Protein AF-X1D6N9-F1 (afdb_monomer)

InterPro domains:
  IPR013785 Aldolase-type TIM barrel [G3DSA:3.20.20.70] (2-68)

Sequence (69 aa):
VSRELAELEMTYQGNVQDGTVYLGQSIGLIDRVETVKEIIDTIIYDAEKSLTNAFNTIKTSYIEQALEM

Solvent-accessible surface area (backbone atoms only — not comparable to full-atom values): 4197 Å² total; per-residue (Å²): 108,76,64,60,54,52,25,37,50,36,28,78,73,65,38,67,87,83,21,51,81,92,73,63,84,66,56,84,73,63,89,75,92,72,55,74,65,56,53,52,52,48,56,52,52,54,51,53,50,51,52,53,49,53,51,51,53,54,52,49,52,54,52,51,58,65,70,78,106

Foldseek 3Di:
DVVLVVLQVCVVVVNPPSHDDDDDPCVVVDDDDDDPVVVVVVVVVVVVVVVVVVVVVVVVVVVVVVVVD

Structure (mmCIF, N/CA/C/O backbone):
data_AF-X1D6N9-F1
#
_entry.id   AF-X1D6N9-F1
#
loop_
_atom_site.group_PDB
_atom_site.id
_atom_site.type_symbol
_atom_site.label_atom_id
_atom_site.label_alt_id
_atom_site.label_comp_id
_atom_site.label_asym_id
_atom_site.label_entity_id
_atom_site.label_seq_id
_atom_site.pdbx_PDB_ins_code
_atom_site.Cartn_x
_atom_site.Cartn_y
_atom_site.Cartn_z
_atom_site.occupancy
_atom_site.B_iso_or_equiv
_atom_site.auth_seq_id
_atom_site.auth_comp_id
_atom_site.auth_asym_id
_atom_site.auth_atom_id
_atom_site.pdbx_PDB_model_num
ATOM 1 N N . VAL A 1 1 ? 30.573 -1.142 -8.776 1.00 61.72 1 VAL A N 1
ATOM 2 C CA . VAL A 1 1 ? 30.171 0.239 -9.140 1.00 61.72 1 VAL A CA 1
ATOM 3 C C . VAL A 1 1 ? 29.759 0.388 -10.606 1.00 61.72 1 VAL A C 1
ATOM 5 O O . VAL A 1 1 ? 28.567 0.469 -10.839 1.00 61.72 1 VAL A O 1
ATOM 8 N N . SER A 1 2 ? 30.654 0.406 -11.611 1.00 81.69 2 SER A N 1
ATOM 9 C CA . SER A 1 2 ? 30.239 0.694 -13.010 1.00 81.69 2 SER A CA 1
ATOM 10 C C . SER A 1 2 ? 29.289 -0.349 -13.611 1.00 81.69 2 SER A C 1
ATOM 12 O O . SER A 1 2 ? 28.337 0.009 -14.296 1.00 81.69 2 SER A O 1
ATOM 14 N N . ARG A 1 3 ? 29.526 -1.633 -13.324 1.00 86.62 3 ARG A N 1
ATOM 15 C CA . ARG A 1 3 ? 28.696 -2.741 -13.811 1.00 86.62 3 ARG A CA 1
ATOM 16 C C . ARG A 1 3 ? 27.297 -2.761 -13.189 1.00 86.62 3 ARG A C 1
ATOM 18 O O . ARG A 1 3 ? 26.327 -2.872 -13.919 1.00 86.62 3 ARG A O 1
ATOM 25 N N . GLU A 1 4 ? 27.194 -2.595 -11.872 1.00 85.25 4 GLU A N 1
ATOM 26 C CA . GLU A 1 4 ? 25.899 -2.563 -11.170 1.00 85.25 4 GLU A CA 1
ATOM 27 C C . GLU A 1 4 ? 25.033 -1.393 -11.650 1.00 85.25 4 GLU A C 1
ATOM 29 O O . GLU A 1 4 ? 23.837 -1.550 -11.858 1.00 85.25 4 GLU A O 1
ATOM 34 N N . LEU A 1 5 ? 25.642 -0.223 -11.877 1.00 88.75 5 LEU A N 1
ATOM 35 C CA . LEU A 1 5 ? 24.941 0.930 -12.446 1.00 88.75 5 LEU A CA 1
ATOM 36 C C . LEU A 1 5 ? 24.453 0.653 -13.875 1.00 88.75 5 LEU A C 1
ATOM 38 O O . LEU A 1 5 ? 23.335 1.028 -14.209 1.00 88.75 5 LEU A O 1
ATOM 42 N N . ALA A 1 6 ? 25.252 -0.033 -14.697 1.00 89.81 6 ALA A N 1
ATOM 43 C CA . ALA A 1 6 ? 24.835 -0.437 -16.039 1.00 89.81 6 ALA A CA 1
ATOM 44 C C . ALA A 1 6 ? 23.671 -1.445 -16.003 1.00 89.81 6 ALA A C 1
ATOM 46 O O . ALA A 1 6 ? 22.728 -1.321 -16.777 1.00 89.81 6 ALA A O 1
ATOM 47 N N . GLU A 1 7 ? 23.703 -2.407 -15.079 1.00 91.75 7 GLU A N 1
ATOM 48 C CA . GLU A 1 7 ? 22.622 -3.382 -14.884 1.00 91.75 7 GLU A CA 1
ATOM 49 C C . GLU A 1 7 ? 21.323 -2.728 -14.381 1.00 91.75 7 GLU A C 1
ATOM 51 O O . GLU A 1 7 ? 20.237 -3.157 -14.764 1.00 91.75 7 GLU A O 1
ATOM 56 N N . LEU A 1 8 ? 21.408 -1.656 -13.588 1.00 90.44 8 LEU A N 1
ATOM 57 C CA . LEU A 1 8 ? 20.240 -0.862 -13.184 1.00 90.44 8 LEU A CA 1
ATOM 58 C C . LEU A 1 8 ? 19.655 -0.048 -14.339 1.00 90.44 8 LEU A C 1
ATOM 60 O O . LEU A 1 8 ? 18.438 0.001 -14.505 1.00 90.44 8 LEU A O 1
ATOM 64 N N . GLU A 1 9 ? 20.513 0.572 -15.148 1.00 91.62 9 GLU A N 1
ATOM 65 C CA . GLU A 1 9 ? 20.095 1.350 -16.317 1.00 91.62 9 GLU A CA 1
ATOM 66 C C . GLU A 1 9 ? 19.334 0.482 -17.332 1.00 91.62 9 GLU A C 1
ATOM 68 O O . GLU A 1 9 ? 18.315 0.909 -17.873 1.00 91.62 9 GLU A O 1
ATOM 73 N N . MET A 1 10 ? 19.759 -0.773 -17.529 1.00 93.56 10 MET A N 1
ATOM 74 C CA . MET A 1 10 ? 19.033 -1.736 -18.369 1.00 93.56 10 MET A CA 1
ATOM 75 C C . MET A 1 10 ? 17.589 -1.949 -17.891 1.00 93.56 10 MET A C 1
ATOM 77 O O . MET A 1 10 ? 16.664 -1.945 -18.706 1.00 93.56 10 MET A O 1
ATOM 81 N N . THR A 1 11 ? 17.374 -2.059 -16.577 1.00 93.50 11 THR A N 1
ATOM 82 C CA . THR A 1 11 ? 16.032 -2.170 -15.987 1.00 93.50 11 THR A CA 1
ATOM 83 C C . THR A 1 11 ? 15.199 -0.911 -16.210 1.00 93.50 11 THR A C 1
ATOM 85 O O . THR A 1 11 ? 14.020 -1.023 -16.547 1.00 93.50 11 THR A O 1
ATOM 88 N N . TYR A 1 12 ? 15.785 0.287 -16.074 1.00 89.12 12 TYR A N 1
ATOM 89 C CA . TYR A 1 12 ? 15.084 1.551 -16.357 1.00 89.12 12 TYR A CA 1
ATOM 90 C C . TYR A 1 12 ? 14.613 1.648 -17.812 1.00 89.12 12 TYR A C 1
ATOM 92 O O . TYR A 1 12 ? 13.575 2.247 -18.089 1.00 89.12 12 TYR A O 1
ATOM 100 N N . GLN A 1 13 ? 15.338 1.013 -18.731 1.00 94.50 13 GLN A N 1
ATOM 101 C CA . GLN A 1 13 ? 14.968 0.901 -20.143 1.00 94.50 13 GLN A CA 1
ATOM 102 C C . GLN A 1 13 ? 13.979 -0.246 -20.426 1.00 94.50 13 GLN A C 1
ATOM 104 O O . GLN A 1 13 ? 13.593 -0.459 -21.574 1.00 94.50 13 GLN A O 1
ATOM 109 N N . GLY A 1 14 ? 13.548 -0.979 -19.396 1.00 91.56 14 GLY A N 1
ATOM 110 C CA . GLY A 1 14 ? 12.580 -2.071 -19.490 1.00 91.56 14 GLY A CA 1
ATOM 111 C C . GLY A 1 14 ? 13.187 -3.456 -19.729 1.00 91.56 14 GLY A C 1
ATOM 112 O O . GLY A 1 14 ? 12.436 -4.427 -19.830 1.00 91.56 14 GLY A O 1
ATOM 113 N N . ASN A 1 15 ? 14.518 -3.595 -19.785 1.00 94.50 15 ASN A N 1
ATOM 114 C CA . ASN A 1 15 ? 15.165 -4.905 -19.851 1.00 94.50 15 ASN A CA 1
ATOM 115 C C . ASN A 1 15 ? 15.270 -5.524 -18.449 1.00 94.50 15 ASN A C 1
ATOM 117 O O . ASN A 1 15 ? 16.313 -5.485 -17.801 1.00 94.50 15 ASN A O 1
ATOM 121 N N . VAL A 1 16 ? 14.168 -6.118 -17.995 1.00 92.19 16 VAL A N 1
ATOM 122 C CA . VAL A 1 16 ? 14.084 -6.832 -16.709 1.00 92.19 16 VAL A CA 1
ATOM 123 C C . VAL A 1 16 ? 14.688 -8.243 -16.745 1.00 92.19 16 VAL A C 1
ATOM 125 O O . VAL A 1 16 ? 14.767 -8.891 -15.707 1.00 92.19 16 VAL A O 1
ATOM 128 N N . GLN A 1 17 ? 15.075 -8.737 -17.927 1.00 93.62 17 GLN A N 1
ATOM 129 C CA . GLN A 1 17 ? 15.651 -10.073 -18.103 1.00 93.62 17 GLN A CA 1
ATOM 130 C C . GLN A 1 17 ? 17.158 -10.078 -17.820 1.00 93.62 17 GLN A C 1
ATOM 132 O O . GLN A 1 17 ? 17.652 -11.003 -17.176 1.00 93.62 17 GLN A O 1
ATOM 137 N N . ASP A 1 18 ? 17.865 -9.050 -18.298 1.00 93.69 18 ASP A N 1
ATOM 138 C CA . ASP A 1 18 ? 19.317 -8.899 -18.130 1.00 93.69 18 ASP A CA 1
ATOM 139 C C . ASP A 1 18 ? 19.689 -7.813 -17.105 1.00 93.69 18 ASP A C 1
ATOM 141 O O . ASP A 1 18 ? 20.831 -7.754 -16.644 1.00 93.69 18 ASP A O 1
ATOM 145 N N . GLY A 1 19 ? 18.743 -6.930 -16.772 1.00 91.88 19 GLY A N 1
ATOM 146 C CA . GLY A 1 19 ? 18.906 -5.873 -15.780 1.00 91.88 19 GLY A CA 1
ATOM 147 C C . GLY A 1 19 ? 18.662 -6.332 -14.342 1.00 91.88 19 GLY A C 1
ATOM 148 O O . GLY A 1 19 ? 18.042 -7.361 -14.075 1.00 91.88 19 GLY A O 1
ATOM 149 N N . THR A 1 20 ? 19.132 -5.523 -13.392 1.00 93.50 20 THR A N 1
ATOM 150 C CA . THR A 1 20 ? 18.894 -5.738 -11.958 1.00 93.50 20 THR A CA 1
ATOM 151 C C . THR A 1 20 ? 17.681 -4.930 -11.500 1.00 93.50 20 THR A C 1
ATOM 153 O O . THR A 1 20 ? 17.648 -3.707 -11.651 1.00 93.50 20 THR A O 1
ATOM 156 N N . VAL A 1 21 ? 16.682 -5.600 -10.920 1.00 91.38 21 VAL A N 1
ATOM 157 C CA . VAL A 1 21 ? 15.453 -4.980 -10.398 1.00 91.38 21 VAL A CA 1
ATOM 158 C C . VAL A 1 21 ? 15.522 -4.909 -8.868 1.00 91.38 21 VAL A C 1
ATOM 160 O O . VAL A 1 21 ? 15.511 -5.939 -8.196 1.00 91.38 21 VAL A O 1
ATOM 163 N N . TYR A 1 22 ? 15.578 -3.703 -8.295 1.00 89.19 22 TYR A N 1
ATOM 164 C CA . TYR A 1 22 ? 15.587 -3.523 -6.838 1.00 89.19 22 TYR A CA 1
ATOM 165 C C . TYR A 1 22 ? 14.180 -3.403 -6.269 1.00 89.19 22 TYR A C 1
ATOM 167 O O . TYR A 1 22 ? 13.540 -2.358 -6.365 1.00 89.19 22 TYR A O 1
ATOM 175 N N . LEU A 1 23 ? 13.723 -4.476 -5.628 1.00 91.75 23 LEU A N 1
ATOM 176 C CA . LEU A 1 23 ? 12.436 -4.546 -4.947 1.00 91.75 23 LEU A CA 1
ATOM 177 C C . LEU A 1 23 ? 12.612 -5.197 -3.576 1.00 91.75 23 L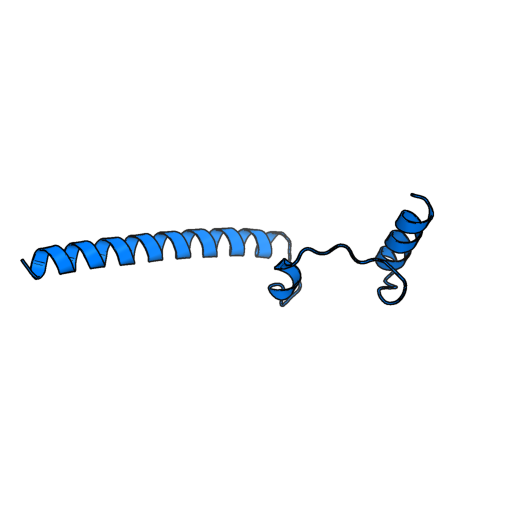EU A C 1
ATOM 179 O O . LEU A 1 23 ? 13.443 -6.085 -3.388 1.00 91.75 23 LEU A O 1
ATOM 183 N N . GLY A 1 24 ? 11.818 -4.745 -2.608 1.00 93.62 24 GLY A N 1
ATOM 184 C CA . GLY A 1 24 ? 11.704 -5.412 -1.315 1.00 93.62 24 GLY A CA 1
ATOM 185 C C . GLY A 1 24 ? 10.805 -6.646 -1.396 1.00 93.62 24 GLY A C 1
ATOM 186 O O . GLY A 1 24 ? 10.063 -6.834 -2.358 1.00 93.62 24 GLY A O 1
ATOM 187 N N . GLN A 1 25 ? 10.801 -7.456 -0.336 1.00 96.06 25 GLN A N 1
ATOM 188 C CA . GLN A 1 25 ? 9.913 -8.625 -0.225 1.00 96.06 25 GLN A CA 1
ATOM 189 C C . GLN A 1 25 ? 8.421 -8.258 -0.285 1.00 96.06 25 GLN A C 1
ATOM 191 O O . GLN A 1 25 ? 7.597 -9.086 -0.664 1.00 96.06 25 GLN A O 1
ATOM 196 N N . SER A 1 26 ? 8.074 -7.007 0.034 1.00 95.00 26 SER A N 1
ATOM 197 C CA . SER A 1 26 ? 6.712 -6.481 -0.063 1.00 95.00 26 SER A CA 1
ATOM 198 C C . SER A 1 26 ? 6.154 -6.460 -1.487 1.00 95.00 26 SER A C 1
ATOM 200 O O . SER A 1 26 ? 4.943 -6.328 -1.627 1.00 95.00 26 SER A O 1
ATOM 202 N N . ILE A 1 27 ? 6.975 -6.635 -2.536 1.00 95.06 27 ILE A N 1
ATOM 203 C CA . ILE A 1 27 ? 6.476 -6.702 -3.919 1.00 95.06 27 ILE A CA 1
ATOM 204 C C . ILE A 1 27 ? 5.409 -7.785 -4.105 1.00 95.06 27 ILE A C 1
ATOM 206 O O . ILE A 1 27 ? 4.479 -7.588 -4.876 1.00 95.06 27 ILE A O 1
ATOM 210 N N . GLY A 1 28 ? 5.484 -8.889 -3.354 1.00 95.81 28 GLY A N 1
ATOM 211 C CA . GLY A 1 28 ? 4.476 -9.950 -3.409 1.00 95.81 28 GLY A CA 1
ATOM 212 C C . GLY A 1 28 ? 3.078 -9.526 -2.938 1.00 95.81 28 GLY A C 1
ATOM 213 O O . GLY A 1 28 ? 2.129 -10.271 -3.152 1.00 95.81 28 GLY A O 1
ATOM 214 N N . LEU A 1 29 ? 2.947 -8.357 -2.300 1.00 95.25 29 LEU A N 1
ATOM 215 C CA . LEU A 1 29 ? 1.670 -7.773 -1.877 1.00 95.25 29 LEU A CA 1
ATOM 216 C C . LEU A 1 29 ? 1.097 -6.783 -2.903 1.00 95.25 29 LEU A C 1
ATOM 218 O O . LEU A 1 29 ? -0.057 -6.387 -2.770 1.00 95.25 29 LEU A O 1
ATOM 222 N N . ILE A 1 30 ? 1.888 -6.352 -3.891 1.00 95.31 30 ILE A N 1
ATOM 223 C CA . ILE A 1 30 ? 1.459 -5.377 -4.897 1.00 95.31 30 ILE A CA 1
ATOM 224 C C . ILE A 1 30 ? 0.753 -6.124 -6.031 1.00 95.31 30 ILE A C 1
ATOM 226 O O . ILE A 1 30 ? 1.385 -6.887 -6.759 1.00 95.31 30 ILE A O 1
ATOM 230 N N . ASP A 1 31 ? -0.553 -5.904 -6.187 1.00 96.12 31 ASP A N 1
ATOM 231 C CA . ASP A 1 31 ? -1.390 -6.615 -7.164 1.00 96.12 31 ASP A CA 1
ATOM 232 C C . ASP A 1 31 ? -1.797 -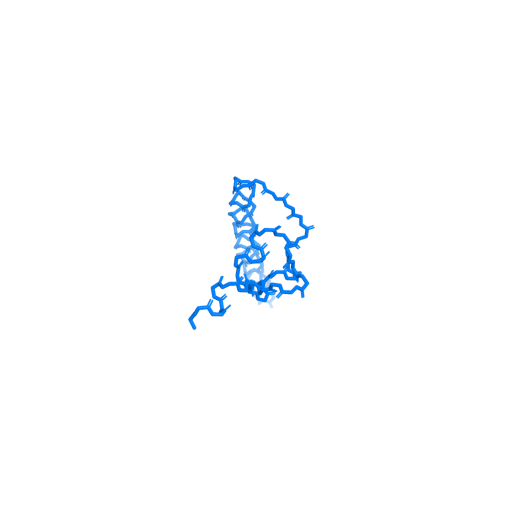5.767 -8.382 1.00 96.12 31 ASP A C 1
ATOM 234 O O . ASP A 1 31 ? -2.261 -6.307 -9.389 1.00 96.12 31 ASP A O 1
ATOM 238 N N . ARG A 1 32 ? -1.609 -4.444 -8.319 1.00 96.25 32 ARG A N 1
ATOM 239 C CA . ARG A 1 32 ? -1.987 -3.502 -9.377 1.00 96.25 32 ARG A CA 1
ATOM 240 C C . ARG A 1 32 ? -1.157 -2.221 -9.324 1.00 96.25 32 ARG A C 1
ATOM 2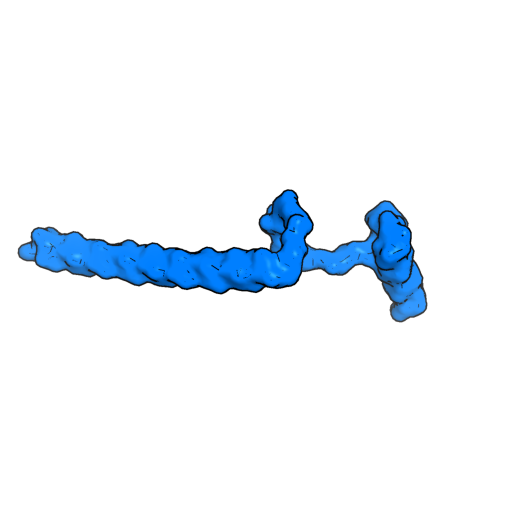42 O O . ARG A 1 32 ? -0.511 -1.91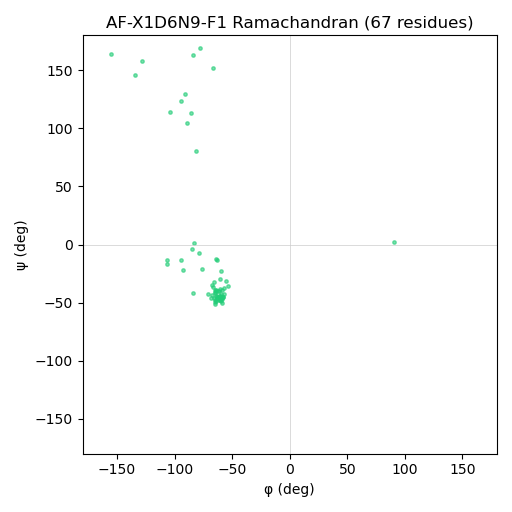3 -8.327 1.00 96.25 32 ARG A O 1
ATOM 249 N N . VAL A 1 33 ? -1.189 -1.472 -10.423 1.00 96.88 33 VAL A N 1
ATOM 250 C CA . VAL A 1 33 ? -0.609 -0.127 -10.509 1.00 96.88 33 VAL A CA 1
ATOM 251 C C . VAL A 1 33 ? -1.680 0.886 -10.130 1.00 96.88 33 VAL A C 1
ATOM 253 O O . VAL A 1 33 ? -2.776 0.865 -10.686 1.00 96.88 33 VAL A O 1
ATOM 256 N N . GLU A 1 34 ? -1.344 1.779 -9.210 1.00 97.00 34 GLU A N 1
ATOM 257 C CA . GLU A 1 34 ? -2.245 2.791 -8.662 1.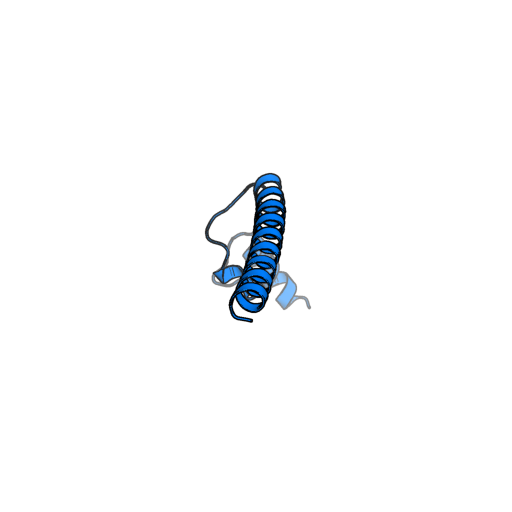00 97.00 34 GLU A CA 1
ATOM 258 C C . GLU A 1 34 ? -1.592 4.169 -8.765 1.00 97.00 34 GLU A C 1
ATOM 260 O O . GLU A 1 34 ? -0.366 4.304 -8.858 1.00 97.00 34 GLU A O 1
ATOM 265 N N . THR A 1 35 ? -2.405 5.220 -8.737 1.00 98.44 35 THR A N 1
ATOM 266 C CA . THR A 1 35 ? -1.882 6.573 -8.566 1.00 98.44 35 THR A CA 1
ATOM 267 C C . THR A 1 35 ? -1.287 6.727 -7.168 1.00 98.44 35 THR A C 1
ATOM 269 O O . THR A 1 35 ? -1.742 6.121 -6.200 1.00 98.44 35 THR A O 1
ATOM 272 N N . VAL A 1 36 ? -0.300 7.616 -7.021 1.00 98.12 36 VAL A N 1
ATOM 273 C CA . VAL A 1 36 ? 0.312 7.911 -5.711 1.00 98.12 36 VAL A CA 1
ATOM 274 C C . VAL A 1 36 ? -0.742 8.293 -4.665 1.00 98.12 36 VAL A C 1
ATOM 276 O O . VAL A 1 36 ? -0.622 7.920 -3.500 1.00 98.12 36 VAL A O 1
ATOM 279 N N . LYS A 1 37 ? -1.794 9.009 -5.082 1.00 98.38 37 LYS A N 1
ATOM 280 C CA . LYS A 1 37 ? -2.899 9.384 -4.201 1.00 98.38 37 LYS A CA 1
ATOM 281 C C . LYS A 1 37 ? -3.659 8.160 -3.686 1.00 98.38 37 LYS A C 1
ATOM 283 O O . LYS A 1 37 ? -3.870 8.067 -2.484 1.00 98.38 37 LYS A O 1
ATO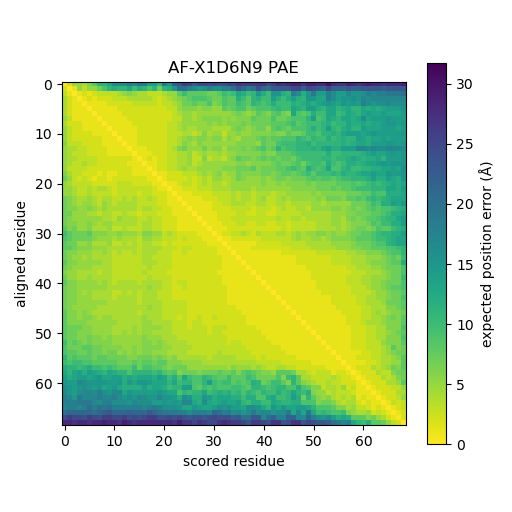M 288 N N . GLU A 1 38 ? -4.038 7.238 -4.566 1.00 98.25 38 GLU A N 1
ATOM 289 C CA . GLU A 1 38 ? -4.767 6.018 -4.188 1.00 98.25 38 GLU A CA 1
ATOM 290 C C . GLU A 1 38 ? -3.957 5.142 -3.228 1.00 98.25 38 GLU A C 1
ATOM 292 O O . GLU A 1 38 ? -4.511 4.649 -2.247 1.00 98.25 38 GLU A O 1
ATOM 297 N N . ILE A 1 39 ? -2.642 5.019 -3.452 1.00 98.12 39 ILE A N 1
ATOM 298 C CA . ILE A 1 39 ? -1.737 4.280 -2.557 1.00 98.12 39 ILE A CA 1
ATOM 299 C C . ILE A 1 39 ? -1.779 4.883 -1.148 1.00 98.12 39 ILE A C 1
ATOM 301 O O . ILE A 1 39 ? -1.973 4.169 -0.164 1.00 98.12 39 ILE A O 1
ATOM 305 N N . ILE A 1 40 ? -1.613 6.205 -1.043 1.00 98.38 40 ILE A N 1
ATOM 306 C CA . ILE A 1 40 ? -1.590 6.905 0.248 1.00 98.38 40 ILE A CA 1
ATOM 307 C C . ILE A 1 40 ? -2.948 6.804 0.945 1.00 98.38 40 ILE A C 1
ATOM 309 O O . ILE A 1 40 ? -2.998 6.460 2.126 1.00 98.38 40 ILE A O 1
ATOM 313 N N . ASP A 1 41 ? -4.039 7.075 0.226 1.00 98.50 41 ASP A N 1
ATOM 314 C CA . ASP A 1 41 ? -5.391 7.026 0.785 1.00 98.50 41 ASP A CA 1
ATOM 315 C C . ASP A 1 41 ? -5.719 5.619 1.314 1.00 98.50 41 ASP A C 1
ATOM 317 O O . ASP A 1 41 ? -6.258 5.486 2.413 1.00 98.50 41 ASP A O 1
ATOM 321 N N . THR A 1 42 ? -5.343 4.573 0.571 1.00 97.62 42 THR A N 1
ATOM 322 C CA . THR A 1 42 ? -5.570 3.172 0.960 1.00 97.62 42 THR A CA 1
ATOM 323 C C . THR A 1 42 ? -4.773 2.804 2.207 1.00 97.62 42 THR A C 1
ATOM 325 O O . THR A 1 42 ? -5.340 2.255 3.148 1.00 97.62 42 THR A O 1
ATOM 328 N N . ILE A 1 43 ? -3.485 3.166 2.269 1.00 97.56 43 ILE A N 1
ATOM 329 C CA . ILE A 1 43 ? -2.640 2.911 3.447 1.00 97.56 43 ILE A CA 1
ATOM 330 C C . ILE A 1 43 ? -3.237 3.560 4.700 1.00 97.56 43 ILE A C 1
ATOM 332 O O . ILE A 1 43 ? -3.293 2.926 5.755 1.00 97.56 43 ILE A O 1
ATOM 336 N N . ILE A 1 44 ? -3.680 4.816 4.593 1.00 98.56 44 ILE A N 1
ATOM 337 C CA . ILE A 1 44 ? -4.270 5.545 5.722 1.00 98.56 44 ILE A CA 1
ATOM 338 C C . ILE A 1 44 ? -5.574 4.868 6.155 1.00 98.56 44 ILE A C 1
ATOM 340 O O . ILE A 1 44 ? -5.731 4.535 7.330 1.00 98.56 44 ILE A O 1
ATOM 344 N N . TYR A 1 45 ? -6.477 4.614 5.207 1.00 98.50 45 TYR A N 1
ATOM 345 C CA . TYR A 1 45 ? -7.768 3.991 5.481 1.00 98.50 45 TYR A CA 1
ATOM 346 C C . TYR A 1 45 ? -7.623 2.611 6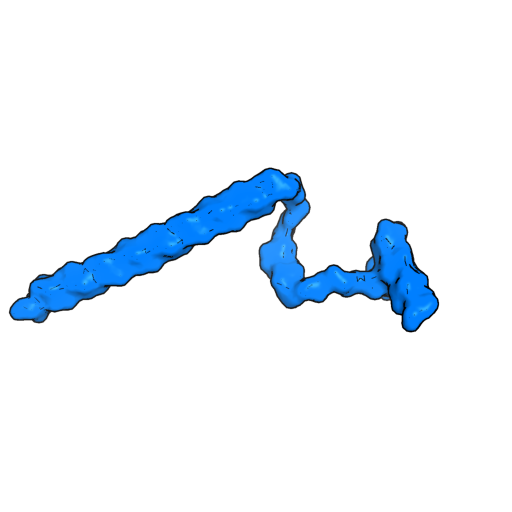.138 1.00 98.50 45 TYR A C 1
ATOM 348 O O . TYR A 1 45 ? -8.266 2.326 7.153 1.00 98.50 45 TYR A O 1
ATOM 356 N N . ASP A 1 46 ? -6.752 1.755 5.602 1.00 97.94 46 ASP A N 1
ATOM 357 C CA . ASP A 1 46 ? -6.542 0.407 6.128 1.00 97.94 46 ASP A CA 1
ATOM 358 C C . ASP A 1 46 ? -5.900 0.426 7.519 1.00 97.94 46 ASP A C 1
ATOM 360 O O . ASP A 1 46 ? -6.251 -0.400 8.372 1.00 97.94 46 ASP A O 1
ATOM 364 N N . ALA A 1 47 ? -5.015 1.391 7.793 1.00 98.56 47 ALA A N 1
ATOM 365 C CA . ALA A 1 47 ? -4.445 1.590 9.120 1.00 98.56 47 ALA A CA 1
ATOM 366 C C . ALA A 1 47 ? -5.521 1.997 10.140 1.00 98.56 47 ALA A C 1
ATOM 368 O O . ALA A 1 47 ? -5.640 1.365 11.194 1.00 98.56 47 ALA A O 1
ATOM 369 N N . GLU A 1 48 ? -6.347 2.997 9.822 1.00 98.75 48 GLU A N 1
ATOM 370 C CA . GLU A 1 48 ? -7.440 3.452 10.693 1.00 98.75 48 GLU A CA 1
ATOM 371 C C . GLU A 1 48 ? -8.453 2.336 10.966 1.00 98.75 48 GLU A C 1
ATOM 373 O O . GLU A 1 48 ? -8.855 2.103 12.114 1.00 98.75 48 GLU A O 1
ATOM 378 N N . LYS A 1 49 ? -8.825 1.590 9.922 1.00 98.56 49 LYS A N 1
ATOM 379 C CA . LYS A 1 49 ? -9.721 0.437 10.019 1.00 98.56 49 LYS A CA 1
ATOM 380 C C . LYS A 1 49 ? -9.135 -0.655 10.912 1.00 98.56 49 LYS A C 1
ATOM 382 O O . LYS A 1 49 ? -9.834 -1.177 11.781 1.00 98.56 49 LYS A O 1
ATOM 387 N N . SER A 1 50 ? -7.858 -0.986 10.733 1.00 98.50 50 SER A N 1
ATOM 388 C CA . SER A 1 50 ? -7.175 -2.021 11.518 1.00 98.50 50 SER A CA 1
ATOM 389 C C . SER A 1 50 ? -7.084 -1.649 12.997 1.00 98.50 50 SER A C 1
ATOM 391 O O . SER A 1 50 ? -7.403 -2.472 13.857 1.00 98.50 50 SER A O 1
ATOM 393 N N . LEU A 1 51 ? -6.727 -0.398 13.302 1.00 98.38 51 LEU A N 1
ATOM 394 C CA . LEU A 1 51 ? -6.673 0.118 14.673 1.00 98.38 51 LEU A CA 1
ATOM 395 C C . LEU A 1 51 ? -8.056 0.121 15.333 1.00 98.38 51 LEU A C 1
ATOM 397 O O . LEU A 1 51 ? -8.202 -0.335 16.468 1.00 98.38 51 LEU A O 1
ATOM 401 N N . THR A 1 52 ? -9.083 0.573 14.611 1.00 98.19 52 THR A N 1
ATOM 402 C CA . THR A 1 52 ? -10.470 0.568 15.097 1.00 98.19 52 THR A CA 1
ATOM 403 C C . THR A 1 52 ? -10.949 -0.850 15.404 1.00 98.19 52 THR A C 1
ATOM 405 O O . THR A 1 52 ? -11.537 -1.098 16.458 1.00 98.19 52 THR A O 1
ATOM 408 N N . ASN A 1 53 ? -10.659 -1.805 14.518 1.00 97.94 53 ASN A N 1
ATOM 409 C CA . ASN A 1 53 ? -11.008 -3.207 14.725 1.00 97.94 53 ASN A CA 1
ATOM 410 C C . ASN A 1 53 ? -10.294 -3.790 15.948 1.00 97.94 53 ASN A C 1
ATOM 412 O O . ASN A 1 53 ? -10.941 -4.415 16.783 1.00 97.94 53 ASN A O 1
ATOM 416 N N . ALA A 1 54 ? -8.990 -3.541 16.097 1.00 97.38 54 ALA A N 1
ATOM 417 C CA . ALA A 1 54 ? -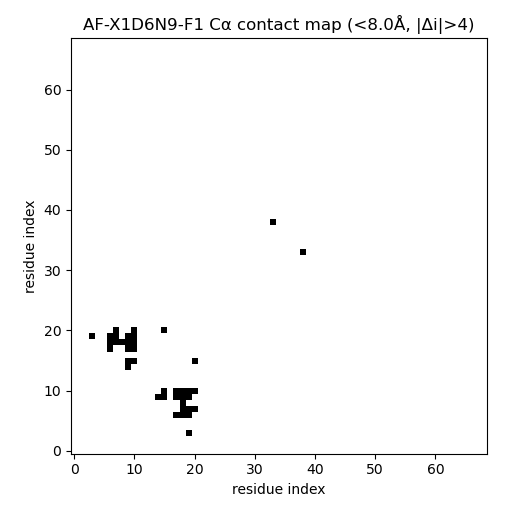8.227 -3.995 17.257 1.00 97.38 54 ALA A CA 1
ATOM 418 C C . ALA A 1 54 ? -8.807 -3.442 18.569 1.00 97.38 54 ALA A C 1
ATOM 420 O O . ALA A 1 54 ? -9.024 -4.198 19.517 1.00 97.38 54 ALA A O 1
ATOM 421 N N . PHE A 1 55 ? -9.130 -2.146 18.603 1.00 96.94 55 PHE A N 1
ATOM 422 C CA . PHE A 1 55 ? -9.761 -1.516 19.760 1.00 96.94 55 PHE A CA 1
ATOM 423 C C . PHE A 1 55 ? -11.108 -2.161 20.110 1.00 96.94 55 PHE A C 1
ATOM 425 O O . PHE A 1 55 ? -11.353 -2.494 21.270 1.00 96.94 55 PHE A O 1
ATOM 432 N N . ASN A 1 56 ? -11.972 -2.379 19.116 1.00 96.19 56 ASN A N 1
ATOM 433 C CA . ASN A 1 56 ? -13.284 -2.986 19.333 1.00 96.19 56 ASN A CA 1
ATOM 434 C C . ASN A 1 56 ? -13.184 -4.439 19.817 1.00 96.19 56 ASN A C 1
ATOM 436 O O . ASN A 1 56 ? -13.936 -4.829 20.712 1.00 96.19 56 ASN A O 1
ATOM 440 N N . THR A 1 57 ? -12.242 -5.218 19.283 1.00 96.06 57 THR A N 1
ATOM 441 C CA . THR A 1 57 ? -11.966 -6.588 19.742 1.00 96.06 57 THR A CA 1
ATOM 442 C C . THR A 1 57 ? -11.545 -6.597 21.209 1.00 96.06 57 THR A C 1
ATOM 444 O O . THR A 1 57 ? -12.104 -7.342 22.011 1.00 96.06 57 THR A O 1
ATOM 447 N N . ILE A 1 58 ? -10.615 -5.716 21.587 1.00 94.62 58 ILE A N 1
ATOM 448 C CA . ILE A 1 58 ? -10.148 -5.584 22.971 1.00 94.62 58 ILE A CA 1
ATOM 449 C C . ILE A 1 58 ? -11.302 -5.170 23.897 1.00 94.62 58 ILE A C 1
ATOM 451 O O . ILE A 1 58 ? -11.518 -5.790 24.936 1.00 94.62 58 ILE A O 1
ATOM 455 N N . LYS A 1 59 ? -12.084 -4.155 23.510 1.00 92.25 59 LYS A N 1
ATOM 456 C CA . LYS A 1 59 ? -13.241 -3.680 24.282 1.00 92.25 59 LYS A CA 1
ATOM 457 C C . LYS A 1 59 ? -14.271 -4.787 24.513 1.00 92.25 5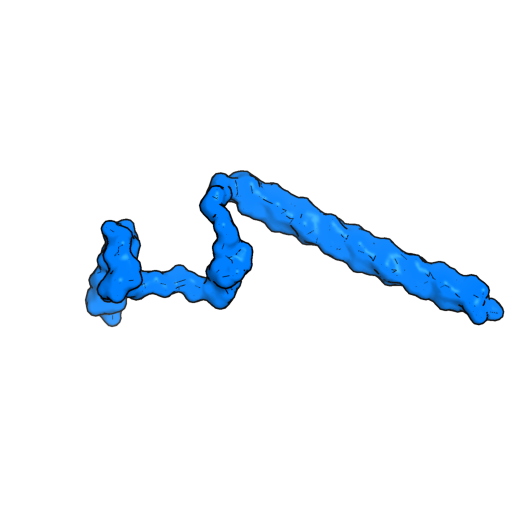9 LYS A C 1
ATOM 459 O O . LYS A 1 59 ? -14.768 -4.922 25.627 1.00 92.25 59 LYS A O 1
ATOM 464 N N . THR A 1 60 ? -14.592 -5.553 23.472 1.00 90.56 60 THR A N 1
ATOM 465 C CA . THR A 1 60 ? -15.559 -6.659 23.553 1.00 90.56 60 THR A CA 1
ATOM 466 C C . THR A 1 60 ? -15.069 -7.727 24.526 1.00 90.56 60 THR A C 1
ATOM 468 O O . THR A 1 60 ? -15.814 -8.104 25.424 1.00 90.56 60 THR A O 1
ATOM 471 N N . SER A 1 61 ? -13.788 -8.101 24.444 1.00 87.94 61 SER A N 1
ATOM 472 C CA . SER A 1 61 ? -13.186 -9.075 25.361 1.00 87.94 61 SER A CA 1
ATOM 473 C C . SER A 1 61 ? -13.265 -8.645 26.833 1.00 87.94 61 SER A C 1
ATOM 475 O O . SER A 1 61 ? -13.549 -9.470 27.697 1.00 87.94 61 SER A O 1
ATOM 477 N N . TYR A 1 62 ? -13.065 -7.357 27.141 1.00 87.56 62 TYR A N 1
ATOM 478 C CA . TYR A 1 62 ? -13.221 -6.855 28.513 1.00 87.56 62 TYR A CA 1
ATOM 479 C C . TYR A 1 62 ? -14.669 -6.904 29.011 1.00 87.56 62 TYR A C 1
ATOM 481 O O . TYR A 1 62 ? -14.901 -7.161 30.190 1.00 87.56 62 TYR A O 1
ATOM 489 N N . ILE A 1 63 ? -15.640 -6.641 28.133 1.00 84.50 63 ILE A N 1
ATOM 490 C CA . ILE A 1 63 ? -17.064 -6.709 28.484 1.00 84.50 63 ILE A CA 1
ATOM 491 C C . ILE A 1 63 ? -17.470 -8.157 28.776 1.00 84.50 63 ILE A C 1
ATOM 493 O O . ILE A 1 63 ? -18.153 -8.396 29.766 1.00 84.50 63 ILE A O 1
ATOM 497 N N . GLU A 1 64 ? -17.028 -9.111 27.956 1.00 85.00 64 GLU A N 1
ATOM 498 C CA . GLU A 1 64 ? -17.282 -10.543 28.164 1.00 85.00 64 GLU A CA 1
ATOM 499 C C . GLU A 1 64 ? -16.715 -11.017 29.507 1.00 85.00 64 GLU A C 1
ATOM 501 O O . GLU A 1 64 ? -17.450 -11.576 30.317 1.00 85.00 64 GLU A O 1
ATOM 506 N N . GLN A 1 65 ? -15.457 -10.675 29.809 1.00 83.19 65 GLN A N 1
ATOM 507 C CA . GLN A 1 65 ? -14.834 -10.990 31.101 1.00 83.19 65 GLN A CA 1
ATOM 508 C C . GLN A 1 65 ? -15.611 -10.416 32.296 1.00 83.19 65 GLN A C 1
ATOM 510 O O . GLN A 1 65 ? -15.695 -11.062 33.333 1.00 83.19 65 GLN A O 1
ATOM 515 N N . ALA A 1 66 ? -16.185 -9.216 32.168 1.00 77.12 66 ALA A N 1
ATOM 516 C CA . ALA A 1 66 ? -16.954 -8.585 33.241 1.00 77.12 66 ALA A CA 1
ATOM 517 C C . ALA A 1 66 ? -18.362 -9.182 33.432 1.00 77.12 66 ALA A C 1
ATOM 519 O O . ALA A 1 66 ? -18.946 -8.995 34.496 1.00 77.12 66 ALA A O 1
ATOM 520 N N . LEU A 1 67 ? -18.918 -9.850 32.414 1.00 77.94 67 LEU A N 1
ATOM 521 C CA . LEU A 1 67 ? -20.237 -10.499 32.448 1.00 77.94 67 LEU A CA 1
ATOM 522 C C . LEU A 1 67 ? -20.169 -11.978 32.862 1.00 77.94 67 LEU A C 1
ATOM 524 O O . LEU A 1 67 ? -21.180 -12.528 33.291 1.00 77.94 67 LEU A O 1
ATOM 528 N N . GLU A 1 68 ? -19.007 -12.621 32.708 1.00 76.06 68 GLU A N 1
ATOM 529 C CA . GLU A 1 68 ? -18.736 -13.994 33.169 1.00 76.06 68 GLU A CA 1
ATOM 530 C C . GLU A 1 68 ? -18.302 -14.073 34.650 1.00 76.06 68 GLU A C 1
ATOM 532 O O . GLU A 1 68 ? -18.121 -15.173 35.181 1.00 76.06 68 GLU A O 1
ATOM 537 N N . MET A 1 69 ? -18.151 -12.922 35.317 1.00 55.03 69 MET A N 1
ATOM 538 C CA . MET A 1 69 ? -17.951 -12.781 36.768 1.00 55.03 69 MET A CA 1
ATOM 539 C C . MET A 1 69 ? -19.278 -12.641 37.517 1.00 55.03 69 MET A C 1
ATOM 541 O O . MET A 1 69 ? -19.351 -13.166 38.653 1.00 55.03 69 MET A O 1
#

Radius of gyration: 22.26 Å; Cα contacts (8 Å, |Δi|>4): 20; chains: 1; bounding box: 50×23×57 Å

Secondary structure (DSSP, 8-state):
-HHHHHHHHHHHTT-TTTS-----GGGGG--S---HHHHHHHHHHHHHHHHHHHHHHHHHHHHHHHH--

Organism: NCBI:txid412755

Mean predicted aligned error: 6.45 Å

pLDDT: mean 92.17, std 8.0, range [55.03, 98.75]